Protein AF-A0A388T5M2-F1 (afdb_monomer_lite)

Foldseek 3Di:
DPCQLVVLLVVLVVVCVVVVNDPVLCVQLSVLQVVLVVQLVVLLVVLVVQLVVVCVVPPPDDSVVGPSPPSVVSSVPSNCVSNVVSVVVSVPD

Structure (mmCIF, N/CA/C/O backbone):
data_AF-A0A388T5M2-F1
#
_entry.id   AF-A0A388T5M2-F1
#
loop_
_atom_site.group_PDB
_atom_site.id
_atom_site.type_symbol
_atom_site.label_atom_id
_atom_site.label_alt_id
_atom_site.label_comp_id
_atom_site.label_asym_id
_atom_site.label_entity_id
_atom_site.label_seq_id
_atom_site.pdbx_PDB_ins_code
_atom_site.Cartn_x
_atom_site.Cartn_y
_atom_site.Cartn_z
_atom_site.occupancy
_atom_site.B_iso_or_equiv
_atom_site.auth_seq_id
_atom_site.auth_comp_id
_atom_site.auth_asym_id
_atom_site.auth_atom_id
_atom_site.pdbx_PDB_model_num
ATOM 1 N N . MET A 1 1 ? -8.974 -17.412 -8.800 1.00 39.59 1 MET A N 1
ATOM 2 C CA . MET A 1 1 ? -9.963 -17.010 -7.775 1.00 39.59 1 MET A CA 1
ATOM 3 C C . MET A 1 1 ? -9.469 -15.733 -7.112 1.00 39.59 1 MET A C 1
ATOM 5 O O . MET A 1 1 ? -8.295 -15.674 -6.773 1.00 39.59 1 MET A O 1
ATOM 9 N N . SER A 1 2 ? -10.314 -14.707 -6.986 1.00 50.31 2 SER A N 1
ATOM 10 C CA . SER A 1 2 ? -9.968 -13.454 -6.297 1.00 50.31 2 SER A CA 1
ATOM 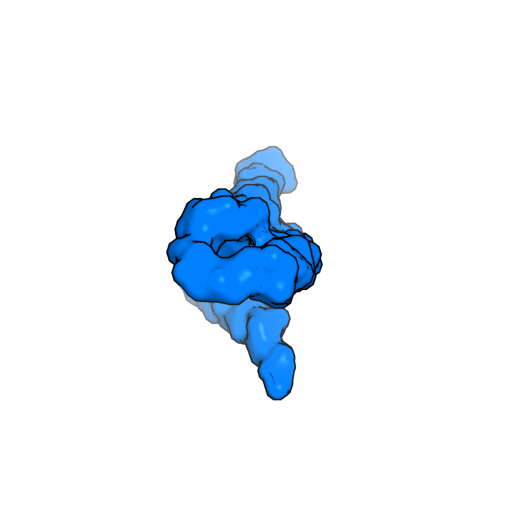11 C C . SER A 1 2 ? -10.248 -13.614 -4.800 1.00 50.31 2 SER A C 1
ATOM 13 O O . SER A 1 2 ? -11.352 -13.349 -4.337 1.00 50.31 2 SER A O 1
ATOM 15 N N . CYS A 1 3 ? -9.272 -14.127 -4.047 1.00 60.09 3 CYS A N 1
ATOM 16 C CA . CYS A 1 3 ? -9.414 -14.340 -2.601 1.00 60.09 3 CYS A CA 1
ATOM 17 C C . CYS A 1 3 ? -9.051 -13.099 -1.769 1.00 60.09 3 CYS A C 1
ATOM 19 O O . CYS A 1 3 ? -9.267 -13.108 -0.565 1.00 60.09 3 CYS A O 1
ATOM 21 N N . GLY A 1 4 ? -8.520 -12.033 -2.379 1.00 63.16 4 GLY A N 1
ATOM 22 C CA . GLY A 1 4 ? -8.068 -10.824 -1.672 1.00 63.16 4 GLY A CA 1
ATOM 23 C C . GLY A 1 4 ? -9.160 -10.131 -0.842 1.00 63.16 4 GLY A C 1
ATOM 24 O O . GLY A 1 4 ? -8.955 -9.930 0.353 1.00 63.16 4 GLY A O 1
ATOM 25 N N . PRO A 1 5 ? -10.347 -9.837 -1.412 1.00 64.69 5 PRO A N 1
ATOM 26 C CA . PRO A 1 5 ? -11.451 -9.217 -0.671 1.00 64.69 5 PRO A CA 1
ATOM 27 C C . PRO A 1 5 ? -11.961 -10.082 0.487 1.00 64.69 5 PRO A C 1
ATOM 29 O O . PRO A 1 5 ? -12.352 -9.568 1.535 1.00 64.69 5 PRO A O 1
ATOM 32 N N . VAL A 1 6 ? -11.930 -11.404 0.294 1.00 68.62 6 VAL A N 1
ATOM 33 C CA . VAL A 1 6 ? -12.367 -12.398 1.280 1.00 68.62 6 VAL A CA 1
ATOM 34 C C . VAL A 1 6 ? -11.338 -12.527 2.404 1.00 68.62 6 VAL A C 1
ATOM 36 O O . VAL A 1 6 ? -11.709 -12.543 3.572 1.00 68.62 6 VAL A O 1
ATOM 39 N N . ALA A 1 7 ? -10.045 -12.548 2.075 1.00 71.44 7 ALA A N 1
ATOM 40 C CA . ALA A 1 7 ? -8.960 -12.575 3.051 1.00 71.44 7 ALA A CA 1
ATOM 41 C C . ALA A 1 7 ? -8.927 -11.295 3.902 1.00 71.44 7 ALA A C 1
ATOM 43 O O . ALA A 1 7 ? -8.771 -11.378 5.118 1.00 71.44 7 ALA A O 1
ATOM 44 N N . GLY A 1 8 ? -9.149 -10.126 3.288 1.00 68.62 8 GLY A N 1
ATOM 45 C CA . GLY A 1 8 ? -9.276 -8.857 4.010 1.00 68.62 8 GLY A CA 1
ATOM 46 C C . GLY A 1 8 ? -10.467 -8.841 4.971 1.00 68.62 8 GLY A C 1
ATOM 47 O O . GLY A 1 8 ? -10.332 -8.421 6.117 1.00 68.62 8 GLY A O 1
ATOM 48 N N . PHE A 1 9 ? -11.615 -9.377 4.544 1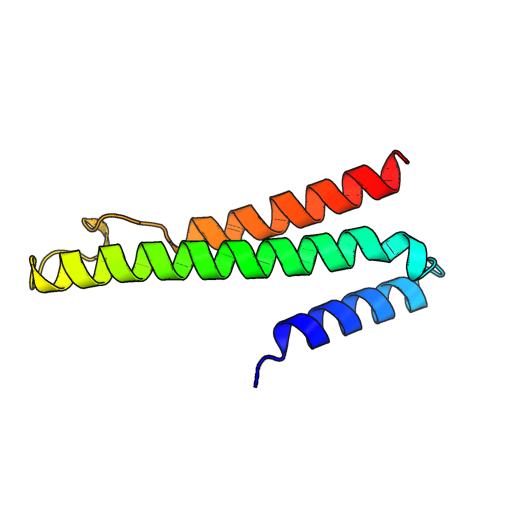.00 70.50 9 PHE A N 1
ATOM 49 C CA . PHE A 1 9 ? -12.799 -9.496 5.400 1.00 70.50 9 PHE A CA 1
ATOM 50 C C . PHE A 1 9 ? -12.569 -10.449 6.579 1.00 70.50 9 PHE A C 1
ATOM 52 O O . PHE A 1 9 ? -12.915 -10.126 7.712 1.00 70.50 9 PHE A O 1
ATOM 59 N N . LEU A 1 10 ? -11.934 -11.600 6.333 1.00 75.50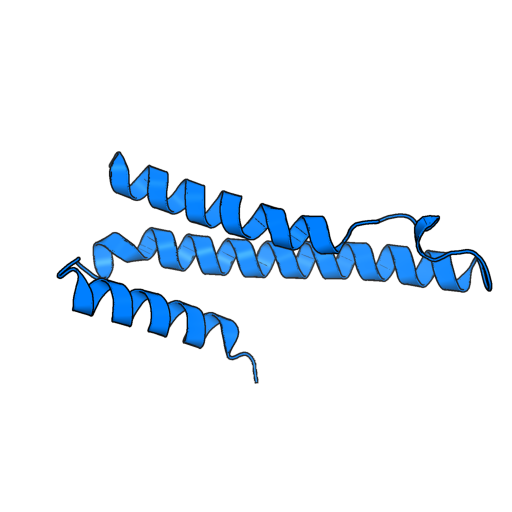 10 LEU A N 1
ATOM 60 C CA . LEU A 1 10 ? -11.590 -12.562 7.382 1.00 75.50 10 LEU A CA 1
ATOM 61 C C . LEU A 1 10 ? -10.616 -11.974 8.406 1.00 75.50 10 LEU A C 1
ATOM 63 O O . LEU A 1 10 ? -10.792 -12.205 9.598 1.00 75.50 10 LEU A O 1
ATOM 67 N N . ALA A 1 11 ? -9.626 -11.194 7.965 1.00 76.44 11 ALA A N 1
ATOM 68 C CA . ALA A 1 11 ? -8.691 -10.524 8.864 1.00 76.44 11 ALA A CA 1
ATOM 69 C C . ALA A 1 11 ? -9.401 -9.506 9.773 1.00 76.44 11 ALA A C 1
ATOM 71 O O . ALA A 1 11 ? -9.139 -9.472 10.973 1.00 76.44 11 ALA A O 1
ATOM 72 N N . ILE A 1 12 ? -10.338 -8.723 9.226 1.00 75.44 12 ILE A N 1
ATOM 73 C CA . ILE A 1 12 ? -11.114 -7.745 10.002 1.00 75.44 12 ILE A CA 1
ATOM 74 C C . ILE A 1 12 ? -12.096 -8.435 10.950 1.00 75.44 12 ILE A C 1
ATOM 76 O O . ILE A 1 12 ? -12.193 -8.033 12.105 1.00 75.44 12 ILE A O 1
ATOM 80 N N . MET A 1 13 ? -12.771 -9.506 10.518 1.00 72.56 13 MET A N 1
ATOM 81 C CA . MET A 1 13 ? -13.618 -10.300 11.415 1.00 72.56 13 MET A CA 1
ATOM 82 C C . MET A 1 13 ? -12.811 -10.933 12.549 1.00 72.56 13 MET A C 1
ATOM 84 O O . MET A 1 13 ? -13.240 -10.887 13.697 1.00 72.56 13 MET A O 1
ATOM 88 N N . ALA A 1 14 ? -11.636 -11.494 12.252 1.00 77.31 14 ALA A N 1
ATOM 89 C CA . ALA A 1 14 ? -10.759 -12.052 13.275 1.00 77.31 14 ALA A CA 1
ATOM 90 C C . ALA A 1 14 ? -10.291 -10.972 14.261 1.00 77.31 14 ALA A C 1
ATOM 92 O O . ALA A 1 14 ? -10.249 -11.221 15.461 1.00 77.31 14 ALA A O 1
ATOM 93 N N . PHE A 1 15 ? -9.979 -9.766 13.784 1.00 73.75 15 PHE A N 1
ATOM 94 C CA . PHE A 1 15 ? -9.598 -8.648 14.643 1.00 73.75 15 PHE A CA 1
ATOM 95 C C . PHE A 1 15 ? -10.768 -8.175 15.520 1.00 73.75 15 PHE A C 1
ATOM 97 O O . PHE A 1 15 ? -10.632 -8.104 16.737 1.00 73.75 15 PHE A O 1
ATOM 104 N N . SER A 1 16 ? -11.940 -7.945 14.928 1.00 75.88 16 SER A N 1
ATOM 105 C CA . SER A 1 16 ? -13.175 -7.584 15.640 1.00 75.88 16 SER A CA 1
ATOM 106 C C . SER A 1 16 ? -13.528 -8.611 16.725 1.00 75.88 16 SER A C 1
ATOM 108 O O . SER A 1 16 ? -13.803 -8.224 17.856 1.00 75.88 16 SER A O 1
ATOM 110 N N . ALA A 1 17 ? -13.403 -9.910 16.429 1.00 75.44 17 ALA A N 1
ATOM 111 C CA . ALA A 1 17 ? -13.672 -10.985 17.384 1.00 75.44 17 ALA A CA 1
ATOM 112 C C . ALA A 1 17 ? -12.654 -11.076 18.539 1.00 75.44 17 ALA A C 1
ATOM 114 O O . ALA A 1 17 ? -13.010 -11.541 19.617 1.00 75.44 17 ALA A O 1
ATOM 115 N N . ASN A 1 18 ? -11.397 -10.665 18.333 1.00 80.62 18 ASN A N 1
ATOM 116 C CA . ASN A 1 18 ? -10.364 -10.696 19.380 1.00 80.62 18 ASN A CA 1
ATOM 117 C C . ASN A 1 18 ? -10.349 -9.437 20.260 1.00 80.62 18 ASN A C 1
ATOM 119 O O . ASN A 1 18 ? -9.894 -9.504 21.399 1.00 80.62 18 ASN A O 1
ATOM 123 N N . TYR A 1 19 ? -10.813 -8.301 19.735 1.00 76.81 19 TYR A N 1
ATOM 124 C CA . TYR A 1 19 ? -10.757 -7.002 20.416 1.00 76.81 19 TYR A CA 1
ATOM 125 C C . TYR A 1 19 ? -12.139 -6.456 20.814 1.00 76.81 19 TYR A C 1
ATOM 127 O O . TYR A 1 19 ? -12.231 -5.306 21.229 1.00 76.81 19 TYR A O 1
ATOM 135 N N . ASP A 1 20 ? -13.193 -7.275 20.697 1.00 70.25 20 ASP A N 1
ATOM 136 C CA . ASP A 1 20 ? -14.595 -6.958 21.032 1.00 70.25 20 ASP A CA 1
ATOM 137 C C . ASP A 1 20 ? -15.114 -5.667 20.368 1.00 70.25 20 ASP A C 1
ATOM 139 O O . ASP A 1 20 ? -15.967 -4.941 20.879 1.00 70.25 20 ASP A O 1
ATOM 143 N N . TRP A 1 21 ? -14.551 -5.361 19.198 1.00 70.12 21 TRP A N 1
ATOM 144 C CA . TRP A 1 21 ? -14.817 -4.131 18.469 1.00 70.12 21 TRP A CA 1
ATOM 145 C C . TRP A 1 21 ? -15.955 -4.360 17.478 1.00 70.12 21 TRP A C 1
ATOM 147 O O . TRP A 1 21 ? -15.970 -5.371 16.772 1.00 70.12 21 TRP A O 1
ATOM 157 N N . SER A 1 22 ? -16.905 -3.431 17.384 1.00 78.38 22 SER A N 1
ATOM 158 C CA . SER A 1 22 ? -18.049 -3.554 16.480 1.00 78.38 22 SER A CA 1
ATOM 159 C C . SER A 1 22 ? -17.606 -3.663 15.015 1.00 78.38 22 SER A C 1
ATOM 161 O O . SER A 1 22 ? -16.866 -2.833 14.487 1.00 78.38 22 SER A O 1
ATOM 163 N N . LEU A 1 23 ? -18.130 -4.672 14.315 1.00 69.94 23 LEU A N 1
ATOM 164 C CA . LEU A 1 23 ? -17.912 -4.866 12.876 1.00 69.94 23 LEU A CA 1
ATOM 165 C C . LEU A 1 23 ? -18.367 -3.656 12.042 1.00 69.94 23 LEU A C 1
ATOM 167 O O . LEU A 1 23 ? -17.770 -3.363 11.008 1.00 69.94 23 LEU A O 1
ATOM 171 N N . ASN A 1 24 ? -19.390 -2.930 12.508 1.00 74.94 24 ASN A N 1
ATOM 172 C CA . ASN A 1 24 ? -19.865 -1.711 11.853 1.00 74.94 24 ASN A CA 1
ATOM 173 C C . ASN A 1 24 ? -18.873 -0.552 12.004 1.00 74.94 24 ASN A C 1
ATOM 175 O O . ASN A 1 24 ? -18.734 0.249 11.084 1.00 74.94 24 ASN A O 1
ATOM 179 N N . GLU A 1 25 ? -18.154 -0.484 13.125 1.00 72.31 25 GLU A N 1
ATOM 180 C CA . GLU A 1 25 ? -17.122 0.534 13.354 1.00 72.31 25 GLU A CA 1
ATOM 181 C C . GLU A 1 25 ? -15.889 0.275 12.481 1.00 72.31 25 GLU A C 1
ATOM 183 O O . GLU A 1 25 ? -15.230 1.214 12.057 1.00 72.31 25 GLU A O 1
ATOM 188 N N . MET A 1 26 ? -15.631 -0.986 12.116 1.00 72.25 26 MET A N 1
ATOM 189 C CA . MET A 1 26 ? -14.541 -1.386 11.215 1.00 72.25 26 MET A CA 1
ATOM 190 C C . MET A 1 26 ? -14.887 -1.313 9.721 1.00 72.25 26 MET A C 1
ATOM 192 O O . MET A 1 26 ? -14.012 -1.496 8.866 1.00 72.25 26 MET A O 1
ATOM 196 N N . LEU A 1 27 ? -16.147 -1.034 9.380 1.00 77.00 27 LEU A N 1
ATOM 197 C CA . LEU A 1 27 ? -16.614 -0.949 7.997 1.00 77.00 27 LEU A CA 1
ATOM 198 C C . LEU A 1 27 ? -15.819 0.072 7.152 1.00 77.00 27 LEU A C 1
ATOM 200 O O . LEU A 1 27 ? -15.453 -0.268 6.022 1.00 77.00 27 LEU A O 1
ATOM 204 N N . PRO A 1 28 ? -15.466 1.275 7.659 1.00 77.94 28 PRO A N 1
ATOM 205 C CA . PRO A 1 28 ? -14.638 2.224 6.919 1.00 77.94 28 PRO A CA 1
ATOM 206 C C . PRO A 1 28 ? -13.242 1.674 6.605 1.00 77.94 28 PRO A C 1
ATOM 208 O O . PRO A 1 28 ? -12.759 1.863 5.488 1.00 77.94 28 PRO A O 1
ATOM 211 N N . ALA A 1 29 ? -12.610 0.945 7.535 1.00 75.75 29 ALA A N 1
ATOM 212 C CA . ALA A 1 29 ? -11.313 0.301 7.305 1.00 75.75 29 ALA A CA 1
ATOM 213 C C . ALA A 1 29 ? -11.394 -0.795 6.237 1.00 75.75 29 ALA A C 1
ATOM 215 O O . ALA A 1 29 ? -10.515 -0.878 5.376 1.00 75.75 29 ALA A O 1
ATOM 216 N N . TYR A 1 30 ? -12.468 -1.590 6.234 1.00 72.88 30 TYR A N 1
ATOM 217 C CA . TYR A 1 30 ? -12.700 -2.584 5.186 1.00 72.88 30 TYR A CA 1
ATOM 218 C C . TYR A 1 30 ? -12.882 -1.934 3.808 1.00 72.88 30 TYR A C 1
ATOM 220 O O . TYR A 1 30 ? -12.234 -2.330 2.838 1.00 72.88 30 TYR A O 1
ATOM 228 N N . CYS A 1 31 ? -13.703 -0.885 3.723 1.00 79.38 31 CYS A N 1
ATOM 229 C CA . CYS A 1 31 ? -13.904 -0.125 2.490 1.00 79.38 31 CYS A CA 1
ATOM 230 C C . CYS A 1 31 ? -12.607 0.546 2.010 1.00 79.38 31 CYS A C 1
ATOM 232 O O . CYS A 1 31 ? -12.284 0.479 0.824 1.00 79.38 31 CYS A O 1
ATOM 234 N N . GLY A 1 32 ? -11.832 1.139 2.923 1.00 76.50 32 GLY A N 1
ATOM 235 C CA . GLY A 1 32 ? -10.523 1.724 2.632 1.00 76.50 32 GLY A CA 1
ATOM 236 C C . GLY A 1 32 ? -9.541 0.689 2.087 1.00 76.50 32 GLY A C 1
ATOM 237 O O . GLY A 1 32 ? -8.885 0.931 1.076 1.00 76.50 32 GLY A O 1
ATOM 238 N N . MET A 1 33 ? -9.502 -0.506 2.678 1.00 76.75 33 MET A N 1
ATOM 239 C CA . MET A 1 33 ? -8.689 -1.617 2.182 1.00 76.75 33 MET A CA 1
ATOM 240 C C . MET A 1 33 ? -9.083 -2.020 0.752 1.00 76.75 33 MET A C 1
ATOM 242 O O . MET A 1 33 ? -8.213 -2.139 -0.111 1.00 76.75 33 MET A O 1
ATOM 246 N N . LEU A 1 34 ? -10.380 -2.194 0.475 1.00 78.50 34 LEU A N 1
ATOM 247 C CA . LEU A 1 34 ? -10.869 -2.559 -0.860 1.00 78.50 34 LEU A CA 1
ATOM 248 C C . LEU A 1 34 ? -10.547 -1.489 -1.911 1.00 78.50 34 LEU A C 1
ATOM 250 O O . LEU A 1 34 ? -10.093 -1.826 -3.005 1.00 78.50 34 LEU A O 1
ATOM 254 N N . LEU A 1 35 ? -10.739 -0.210 -1.577 1.00 77.19 35 LEU A N 1
ATOM 255 C CA . LEU A 1 35 ? -10.409 0.910 -2.461 1.00 77.19 35 LEU A CA 1
ATOM 256 C C . LEU A 1 35 ? -8.902 1.009 -2.714 1.00 77.19 35 LEU A C 1
ATOM 258 O O . LEU A 1 35 ? -8.488 1.173 -3.861 1.00 77.19 35 LEU A O 1
ATOM 262 N N . GLY A 1 36 ? -8.084 0.843 -1.672 1.00 73.31 36 GLY A N 1
ATOM 263 C CA . GLY A 1 36 ? -6.627 0.814 -1.782 1.00 73.31 36 GLY A CA 1
ATOM 264 C C . GLY A 1 36 ? -6.142 -0.306 -2.702 1.00 73.31 36 GLY A C 1
ATOM 265 O O . GLY A 1 36 ? -5.330 -0.058 -3.592 1.00 73.31 36 GLY A O 1
ATOM 266 N N . PHE A 1 37 ? -6.693 -1.517 -2.565 1.00 73.62 37 PHE A N 1
ATOM 267 C CA . PHE A 1 37 ? -6.391 -2.629 -3.470 1.00 73.62 37 PHE A CA 1
ATOM 268 C C . PHE A 1 37 ? -6.829 -2.347 -4.910 1.00 73.62 37 PHE A C 1
ATOM 270 O O . PHE A 1 37 ? -6.045 -2.557 -5.834 1.00 73.62 37 PHE A O 1
ATOM 277 N N . ALA A 1 38 ? -8.056 -1.867 -5.120 1.00 75.62 38 ALA A N 1
ATOM 278 C CA . ALA A 1 38 ? -8.569 -1.592 -6.460 1.00 75.62 38 ALA A CA 1
ATOM 279 C C . ALA A 1 38 ? -7.724 -0.529 -7.182 1.00 75.62 38 ALA A C 1
ATOM 281 O O . ALA A 1 38 ? -7.312 -0.733 -8.324 1.00 75.62 38 ALA A O 1
ATOM 282 N N . LEU A 1 39 ? -7.407 0.575 -6.502 1.00 75.25 39 LEU A N 1
ATOM 283 C CA . LEU A 1 39 ? -6.585 1.651 -7.056 1.00 75.25 39 LEU A CA 1
ATOM 284 C C . LEU A 1 39 ? -5.129 1.224 -7.260 1.00 75.25 39 LEU A C 1
ATOM 286 O O . LEU A 1 39 ? -4.547 1.546 -8.296 1.00 75.25 39 LEU A O 1
ATOM 290 N N . GLY A 1 40 ? -4.562 0.458 -6.325 1.00 72.94 40 GLY A N 1
ATOM 291 C CA . GLY A 1 40 ? -3.218 -0.100 -6.451 1.00 72.94 40 GLY A CA 1
ATOM 292 C C . GLY A 1 40 ? -3.082 -1.023 -7.665 1.00 72.94 40 GLY A C 1
ATOM 293 O O . GLY A 1 40 ? -2.137 -0.881 -8.438 1.00 72.94 40 GLY A O 1
ATOM 294 N N . VAL A 1 41 ? -4.057 -1.911 -7.894 1.00 75.06 41 VAL A N 1
ATOM 295 C CA . VAL A 1 41 ? -4.074 -2.816 -9.058 1.00 75.06 41 VAL A CA 1
ATOM 296 C C . VAL A 1 41 ? -4.239 -2.044 -10.367 1.00 75.06 41 VAL A C 1
ATOM 298 O O . VAL A 1 41 ? -3.525 -2.324 -11.330 1.00 75.06 41 VAL A O 1
ATOM 301 N N . VAL A 1 42 ? -5.137 -1.053 -10.422 1.00 78.75 42 VAL A N 1
ATOM 302 C CA . VAL A 1 42 ? -5.328 -0.224 -11.626 1.00 78.75 42 VAL A CA 1
ATOM 303 C C . VAL A 1 42 ? -4.064 0.576 -11.953 1.00 78.75 42 VAL A C 1
ATOM 305 O O . VAL A 1 42 ? -3.642 0.599 -13.113 1.00 78.75 42 VAL A O 1
ATOM 308 N N . GLY A 1 43 ? -3.430 1.186 -10.946 1.00 74.00 43 GLY A N 1
ATOM 309 C CA . GLY A 1 43 ? -2.154 1.889 -11.100 1.00 74.00 43 GLY A CA 1
ATOM 310 C C . GLY A 1 43 ? -1.053 0.960 -11.608 1.00 74.00 43 GLY A C 1
ATOM 311 O O . GLY A 1 43 ? -0.421 1.249 -12.627 1.00 74.00 43 GLY A O 1
ATOM 312 N N . GLN A 1 44 ? -0.913 -0.216 -10.987 1.00 75.88 44 GLN A N 1
ATOM 313 C CA . GLN A 1 44 ? 0.075 -1.212 -11.392 1.00 75.88 44 GLN A CA 1
ATOM 314 C C . GLN A 1 44 ? -0.154 -1.707 -12.826 1.00 75.88 44 GLN A C 1
ATOM 316 O O . GLN A 1 44 ? 0.800 -1.852 -13.586 1.00 75.88 44 GLN A O 1
ATOM 321 N N . TRP A 1 45 ? -1.404 -1.943 -13.233 1.00 75.69 45 TRP A N 1
ATOM 322 C CA . TRP A 1 45 ? -1.726 -2.334 -14.608 1.00 75.69 45 TRP A CA 1
ATOM 323 C C . TRP A 1 45 ? -1.370 -1.260 -15.627 1.00 75.69 45 TRP A C 1
ATOM 325 O O . TRP A 1 45 ? -0.857 -1.589 -16.698 1.00 75.69 45 TRP A O 1
ATOM 335 N N . LYS A 1 46 ? -1.615 0.015 -15.311 1.00 79.06 46 LYS A N 1
ATOM 336 C CA . LYS A 1 46 ? -1.226 1.118 -16.190 1.00 79.06 46 LYS A CA 1
ATOM 337 C C . LYS A 1 46 ? 0.298 1.196 -16.328 1.00 79.06 46 LYS A C 1
ATOM 339 O O . LYS A 1 46 ? 0.792 1.210 -17.452 1.00 79.06 46 LYS A O 1
ATOM 344 N N . ALA A 1 47 ? 1.023 1.142 -15.210 1.00 76.06 47 ALA A N 1
ATOM 345 C CA . ALA A 1 47 ? 2.484 1.157 -15.202 1.00 76.06 47 ALA A CA 1
ATOM 346 C C . ALA A 1 47 ? 3.083 -0.047 -15.954 1.00 76.06 47 ALA A C 1
ATOM 348 O O . ALA A 1 47 ? 4.010 0.114 -16.741 1.00 76.06 47 ALA A O 1
ATOM 349 N N . MET A 1 48 ? 2.509 -1.246 -15.792 1.00 78.94 48 MET A N 1
ATOM 350 C CA . MET A 1 48 ? 2.936 -2.433 -16.540 1.00 78.94 48 MET A CA 1
ATOM 351 C C . MET A 1 48 ? 2.720 -2.289 -18.049 1.00 78.94 48 MET A C 1
ATOM 353 O O . MET A 1 48 ? 3.573 -2.722 -18.817 1.00 78.94 48 MET A O 1
ATOM 357 N N . ARG A 1 49 ? 1.612 -1.687 -18.502 1.00 82.19 49 ARG A N 1
ATOM 358 C CA . ARG A 1 49 ? 1.391 -1.457 -19.942 1.00 82.19 49 ARG A CA 1
ATOM 359 C C . ARG A 1 49 ? 2.419 -0.495 -20.526 1.00 82.19 49 ARG A C 1
ATOM 361 O O . ARG A 1 49 ? 2.952 -0.771 -21.595 1.00 82.19 49 ARG A O 1
ATOM 368 N N . GLU A 1 50 ? 2.698 0.601 -19.825 1.00 82.31 50 GLU A N 1
ATOM 369 C CA . GLU A 1 50 ? 3.708 1.582 -20.240 1.00 82.31 50 GLU A CA 1
ATOM 370 C C . GLU A 1 50 ? 5.104 0.944 -20.300 1.00 82.31 50 GLU A C 1
ATOM 372 O O . GLU A 1 50 ? 5.818 1.109 -21.290 1.00 82.31 50 GLU A O 1
ATOM 377 N N . PHE A 1 51 ? 5.449 0.129 -19.301 1.00 81.38 51 PHE A N 1
ATOM 378 C CA . PHE A 1 51 ? 6.709 -0.607 -19.266 1.00 81.38 51 PHE A CA 1
ATOM 379 C C . PHE A 1 51 ? 6.832 -1.639 -20.399 1.00 81.38 51 PHE A C 1
ATOM 381 O O . PHE A 1 51 ? 7.857 -1.699 -21.074 1.00 81.38 51 PHE A O 1
ATOM 388 N N . MET A 1 52 ? 5.787 -2.433 -20.653 1.00 81.88 52 MET A N 1
ATOM 389 C CA . MET A 1 52 ? 5.805 -3.452 -21.712 1.00 81.88 52 MET A CA 1
ATOM 390 C C . MET A 1 52 ? 5.928 -2.827 -23.106 1.00 81.88 52 MET A C 1
ATOM 392 O O . MET A 1 52 ? 6.698 -3.328 -23.922 1.00 81.88 52 MET A O 1
ATOM 396 N N . ALA A 1 53 ? 5.245 -1.705 -23.357 1.00 86.00 53 ALA A N 1
ATOM 397 C CA . ALA A 1 53 ? 5.382 -0.963 -24.610 1.00 86.00 53 ALA A CA 1
ATOM 398 C C . ALA A 1 53 ? 6.798 -0.384 -24.782 1.00 86.00 53 ALA A C 1
ATOM 400 O O . ALA A 1 53 ? 7.371 -0.433 -25.871 1.00 86.00 53 ALA A O 1
ATOM 401 N N . TRP A 1 54 ? 7.401 0.126 -23.703 1.00 84.62 54 TRP A N 1
ATOM 402 C CA . TRP A 1 54 ? 8.787 0.593 -23.730 1.00 84.62 54 TRP A CA 1
ATOM 403 C C . TRP A 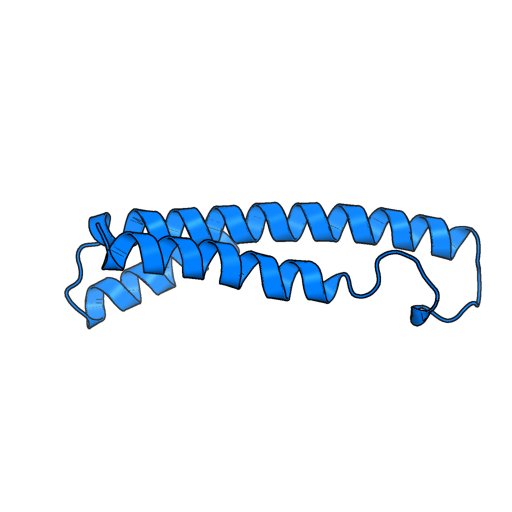1 54 ? 9.779 -0.545 -23.991 1.00 84.62 54 TRP A C 1
ATOM 405 O O . TRP A 1 54 ? 10.710 -0.367 -24.777 1.00 84.62 54 TRP A O 1
ATOM 415 N N . ARG A 1 55 ? 9.566 -1.714 -23.376 1.00 83.06 55 ARG A N 1
ATOM 416 C CA . ARG A 1 55 ? 10.420 -2.898 -23.532 1.00 83.06 55 ARG A CA 1
ATOM 417 C C . ARG A 1 55 ? 10.389 -3.445 -24.956 1.00 83.06 55 ARG A C 1
ATOM 419 O O . ARG A 1 55 ? 11.428 -3.837 -25.478 1.00 83.06 55 ARG A O 1
ATOM 426 N N . GLU A 1 56 ? 9.220 -3.438 -25.592 1.00 86.62 56 GLU A N 1
ATOM 427 C CA . GLU A 1 56 ? 9.073 -3.803 -27.004 1.00 86.62 56 GLU A CA 1
ATOM 428 C C . GLU A 1 56 ? 9.857 -2.846 -27.918 1.00 86.62 56 GLU A C 1
ATOM 430 O O . GLU A 1 56 ? 10.530 -3.287 -28.847 1.00 86.62 56 GLU A O 1
ATOM 435 N N . ALA A 1 57 ? 9.852 -1.545 -27.608 1.00 87.00 57 ALA A N 1
ATOM 436 C CA . ALA A 1 57 ? 10.607 -0.535 -28.351 1.00 87.00 57 ALA A CA 1
ATOM 437 C C . ALA A 1 57 ? 12.119 -0.506 -28.030 1.00 87.00 57 ALA A C 1
ATOM 439 O O . ALA A 1 57 ? 12.895 0.058 -28.801 1.00 87.00 57 ALA A O 1
ATOM 440 N N . ASN A 1 58 ? 12.552 -1.086 -26.904 1.00 84.50 58 ASN A N 1
ATOM 441 C CA . ASN A 1 58 ? 13.939 -1.063 -26.423 1.00 84.50 58 ASN A CA 1
ATOM 442 C C . ASN A 1 58 ? 14.444 -2.476 -26.067 1.00 84.50 58 ASN A C 1
ATOM 444 O O . ASN A 1 58 ? 14.774 -2.745 -24.906 1.00 84.50 58 ASN A O 1
ATOM 448 N N . PRO A 1 59 ? 14.534 -3.399 -27.041 1.00 82.38 59 PRO A N 1
ATOM 449 C CA . PRO A 1 59 ? 14.989 -4.755 -26.770 1.00 82.38 59 PRO A CA 1
ATOM 450 C C . PRO A 1 59 ? 16.437 -4.757 -26.257 1.00 82.38 59 PRO A C 1
ATOM 452 O O . PRO A 1 59 ? 17.334 -4.197 -26.885 1.00 82.38 59 PRO A O 1
ATOM 455 N N . GLY A 1 60 ? 16.666 -5.408 -25.114 1.00 81.62 60 GLY A N 1
ATOM 456 C CA . GLY A 1 60 ? 17.996 -5.597 -24.523 1.00 81.62 60 GLY A CA 1
ATOM 457 C C . GLY A 1 60 ? 18.479 -4.477 -23.599 1.00 81.62 60 GLY A C 1
ATOM 458 O O . GLY A 1 60 ? 19.565 -4.612 -23.037 1.00 81.62 60 GLY A O 1
ATOM 459 N N . LYS A 1 61 ? 17.699 -3.403 -23.408 1.00 80.56 61 LYS A N 1
ATOM 460 C CA . LYS A 1 61 ? 18.006 -2.410 -22.372 1.00 80.56 61 LYS A CA 1
ATOM 461 C C . LYS A 1 61 ? 17.660 -2.932 -20.970 1.00 80.56 61 LYS A C 1
ATOM 463 O O . LYS A 1 61 ? 16.730 -3.732 -20.848 1.00 80.56 61 LYS A O 1
ATOM 468 N N . PRO A 1 62 ? 18.391 -2.493 -19.932 1.00 78.81 62 PRO A N 1
ATOM 469 C CA . PRO A 1 62 ? 18.084 -2.824 -18.544 1.00 78.81 62 PRO A CA 1
ATOM 470 C C . PRO A 1 62 ? 16.660 -2.401 -18.139 1.00 78.81 62 PRO A C 1
ATOM 472 O O . PRO A 1 62 ? 16.193 -1.323 -18.507 1.00 78.81 62 PRO A O 1
ATOM 475 N N . ASP A 1 63 ? 15.961 -3.254 -17.382 1.00 70.62 63 ASP A N 1
ATOM 476 C CA . ASP A 1 63 ? 14.560 -3.040 -16.976 1.00 70.62 63 ASP A CA 1
ATOM 477 C C . ASP A 1 63 ? 14.383 -1.832 -16.018 1.00 70.62 63 ASP A C 1
ATOM 479 O O . ASP A 1 63 ? 13.279 -1.317 -15.854 1.00 70.62 63 ASP A O 1
ATOM 483 N N . ASP A 1 64 ? 15.456 -1.354 -15.388 1.00 71.19 64 ASP A N 1
ATOM 484 C CA . ASP A 1 64 ? 15.511 -0.177 -14.512 1.00 71.19 64 ASP A CA 1
ATOM 485 C C . ASP A 1 64 ? 15.580 1.163 -15.265 1.00 71.19 64 ASP A C 1
ATOM 487 O O . ASP A 1 64 ? 15.314 2.210 -14.674 1.00 71.19 64 ASP A O 1
ATOM 491 N N . GLU A 1 65 ? 15.852 1.144 -16.574 1.00 71.62 65 GLU A N 1
ATOM 492 C CA . GLU A 1 65 ? 15.802 2.333 -17.441 1.00 71.62 65 GLU A CA 1
ATOM 493 C C . GLU A 1 65 ? 14.393 2.613 -17.999 1.00 71.62 65 GLU A C 1
ATOM 495 O O . GLU A 1 65 ? 14.159 3.639 -18.648 1.00 71.62 65 GLU A O 1
ATOM 500 N N . GLY A 1 66 ? 13.443 1.702 -17.764 1.00 66.62 66 GLY A N 1
ATOM 501 C CA . GLY A 1 66 ? 12.074 1.808 -18.254 1.00 66.62 66 GLY A CA 1
ATOM 502 C C . GLY A 1 66 ? 11.216 2.824 -17.481 1.00 66.62 66 GLY A C 1
ATOM 503 O O . GLY A 1 66 ? 11.377 3.005 -16.271 1.00 66.62 66 GLY A O 1
ATOM 504 N N . PRO A 1 67 ? 10.242 3.481 -18.139 1.00 67.94 67 PRO A N 1
ATOM 505 C CA . PRO A 1 67 ? 9.262 4.323 -17.465 1.00 67.94 67 PRO A CA 1
ATOM 506 C C . PRO A 1 67 ? 8.362 3.477 -16.550 1.00 67.94 67 PRO A C 1
ATOM 508 O O . PRO A 1 67 ? 8.044 2.327 -16.851 1.00 67.94 67 PRO A O 1
ATOM 511 N N . GLY A 1 68 ? 7.925 4.056 -15.428 1.00 61.28 68 GLY A N 1
ATOM 512 C CA . GLY A 1 68 ? 7.025 3.378 -14.486 1.00 61.28 68 GLY A CA 1
ATOM 513 C C . GLY A 1 68 ? 7.721 2.527 -13.417 1.00 61.28 68 GLY A C 1
ATOM 514 O O . GLY A 1 68 ? 7.048 1.772 -12.714 1.00 61.28 68 GLY A O 1
ATOM 515 N N . VAL A 1 69 ? 9.042 2.652 -13.249 1.00 61.78 69 VAL A N 1
ATOM 516 C CA . VAL A 1 69 ? 9.785 2.052 -12.130 1.00 61.78 69 VAL A CA 1
ATOM 517 C C . VAL A 1 69 ? 9.786 3.008 -10.918 1.00 61.78 69 VAL A C 1
ATOM 519 O O . VAL A 1 69 ? 10.113 4.183 -11.087 1.00 61.78 69 VAL A O 1
ATOM 522 N N . PRO A 1 70 ? 9.435 2.550 -9.695 1.00 62.06 70 PRO A N 1
ATOM 523 C CA . PRO A 1 70 ? 9.016 1.199 -9.330 1.00 62.06 70 PRO A CA 1
ATOM 524 C C . PRO A 1 70 ? 7.483 1.096 -9.281 1.00 62.06 70 PRO A C 1
ATOM 526 O O . PRO A 1 70 ? 6.825 1.640 -8.398 1.00 62.06 70 PRO A O 1
ATOM 529 N N . TRP A 1 71 ? 6.899 0.305 -10.176 1.00 58.22 71 TRP A N 1
ATOM 530 C CA . TRP A 1 71 ? 5.483 -0.084 -10.147 1.00 58.22 71 TRP A CA 1
ATOM 531 C C . TRP A 1 71 ? 5.107 -0.827 -8.851 1.00 58.22 71 TRP A C 1
ATOM 533 O O . TRP A 1 71 ? 3.966 -0.743 -8.399 1.00 58.22 71 TRP A O 1
ATOM 543 N N . MET A 1 72 ? 6.076 -1.493 -8.203 1.00 56.19 72 MET A N 1
ATOM 544 C CA . MET A 1 72 ? 5.919 -2.066 -6.857 1.00 56.19 72 MET A CA 1
ATOM 545 C C . MET A 1 72 ? 5.623 -0.994 -5.798 1.00 56.19 72 MET A C 1
ATOM 547 O O . MET A 1 72 ? 4.920 -1.262 -4.825 1.00 56.19 72 MET A O 1
ATOM 551 N N . LEU A 1 73 ? 6.115 0.232 -6.000 1.00 62.97 73 LEU A N 1
ATOM 552 C CA . LEU A 1 73 ? 5.951 1.330 -5.056 1.00 62.97 73 LEU A CA 1
ATOM 553 C C . LEU A 1 73 ? 4.493 1.814 -5.004 1.00 62.97 73 LEU A C 1
ATOM 555 O O . LEU A 1 73 ? 4.002 2.196 -3.946 1.00 62.97 73 LEU A O 1
ATOM 559 N N . GLN A 1 74 ? 3.766 1.752 -6.124 1.00 63.16 74 GLN A N 1
ATOM 560 C CA . GLN A 1 74 ? 2.383 2.233 -6.183 1.00 63.16 74 GLN A CA 1
ATOM 561 C C . GLN A 1 74 ? 1.447 1.423 -5.286 1.00 63.16 74 GLN A C 1
ATOM 563 O O . GLN A 1 74 ? 0.665 2.020 -4.548 1.00 63.16 74 GLN A O 1
ATOM 568 N N . ILE A 1 75 ? 1.557 0.091 -5.286 1.00 59.44 75 ILE A N 1
ATOM 569 C CA . ILE A 1 75 ? 0.794 -0.775 -4.369 1.00 59.44 75 ILE A CA 1
ATOM 570 C C . ILE A 1 75 ? 1.287 -0.625 -2.932 1.00 59.44 75 ILE A C 1
ATOM 572 O O . ILE A 1 75 ? 0.471 -0.560 -2.013 1.00 59.44 75 ILE A O 1
ATOM 576 N N . ALA A 1 76 ? 2.606 -0.514 -2.742 1.00 63.28 76 ALA A N 1
ATOM 577 C CA . ALA A 1 76 ? 3.193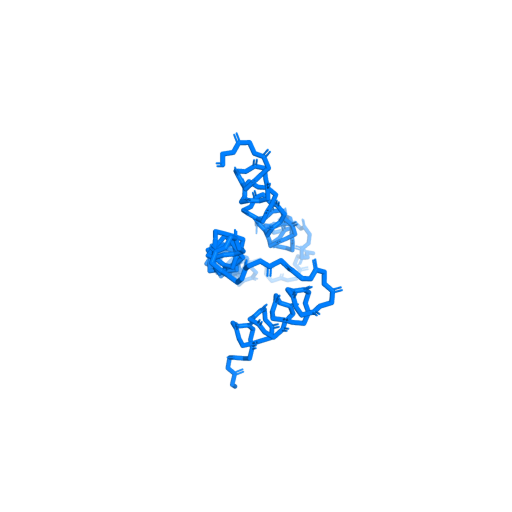 -0.353 -1.418 1.00 63.28 76 ALA A CA 1
ATOM 578 C C . ALA A 1 76 ? 2.699 0.913 -0.698 1.00 63.28 76 ALA A C 1
ATOM 580 O O . ALA A 1 76 ? 2.585 0.888 0.522 1.00 63.28 76 ALA A O 1
ATOM 581 N N . PHE A 1 77 ? 2.367 1.989 -1.424 1.00 66.69 77 PHE A N 1
ATOM 582 C CA . PHE A 1 77 ? 1.882 3.240 -0.826 1.00 66.69 77 PHE A CA 1
ATOM 583 C C . PHE A 1 77 ? 0.363 3.431 -0.871 1.00 66.69 77 PHE A C 1
ATOM 585 O O . PHE A 1 77 ? -0.191 4.015 0.058 1.00 66.69 77 PHE A O 1
ATOM 592 N N . THR A 1 78 ? -0.346 2.928 -1.886 1.00 68.56 78 THR A N 1
ATOM 593 C CA . THR A 1 78 ? -1.815 3.083 -1.942 1.00 68.56 78 THR A CA 1
ATOM 594 C C . THR A 1 78 ? -2.509 2.378 -0.784 1.00 68.56 78 THR A C 1
ATOM 596 O O . THR A 1 78 ? -3.409 2.951 -0.173 1.00 68.56 78 THR A O 1
ATOM 599 N N . LEU A 1 79 ? -2.072 1.171 -0.425 1.00 67.50 79 LEU A N 1
ATOM 600 C CA . LEU A 1 79 ? -2.733 0.410 0.631 1.00 67.50 79 LEU A CA 1
ATOM 601 C C . LEU A 1 79 ? -2.590 1.063 2.020 1.00 67.50 79 LEU A C 1
ATOM 603 O O . LEU A 1 79 ? -3.615 1.256 2.675 1.00 67.50 79 LEU A O 1
ATOM 607 N N . PRO A 1 80 ? -1.393 1.504 2.458 1.00 72.56 80 PRO A N 1
ATOM 608 C CA . PRO A 1 80 ? -1.244 2.242 3.711 1.00 72.56 80 PRO A CA 1
ATOM 609 C C . PRO A 1 80 ? -1.934 3.608 3.721 1.00 72.56 80 PRO A C 1
ATOM 611 O O . PRO A 1 80 ? -2.410 4.015 4.773 1.00 72.56 80 PRO A O 1
ATOM 614 N N . ILE A 1 81 ? -2.023 4.316 2.587 1.00 77.06 81 ILE A N 1
ATOM 615 C CA . ILE A 1 81 ? -2.706 5.621 2.530 1.00 77.06 81 ILE A CA 1
ATOM 616 C C . ILE A 1 81 ? -4.206 5.454 2.780 1.00 77.06 81 ILE A C 1
ATOM 618 O O . ILE A 1 81 ? -4.772 6.149 3.621 1.00 77.06 81 ILE A O 1
ATOM 622 N N . PHE A 1 82 ? -4.853 4.520 2.081 1.00 73.62 82 PHE A N 1
ATOM 623 C CA . PHE A 1 82 ? -6.293 4.314 2.229 1.00 73.62 82 PHE A CA 1
ATOM 624 C C . PHE A 1 82 ? -6.652 3.621 3.545 1.00 73.62 82 PHE A C 1
ATOM 626 O O . PHE A 1 82 ? -7.623 4.012 4.192 1.00 73.62 82 PHE A O 1
ATOM 633 N N . LEU A 1 83 ? -5.858 2.637 3.976 1.00 72.06 83 LEU A N 1
ATOM 634 C CA . LEU A 1 83 ? -6.067 1.976 5.262 1.00 72.06 83 LEU A CA 1
ATOM 635 C C . LEU A 1 83 ? -5.764 2.924 6.430 1.00 72.06 83 LEU A C 1
ATOM 637 O O . LEU A 1 83 ? -6.550 3.016 7.365 1.00 72.06 83 LEU A O 1
ATOM 641 N N . GLY A 1 84 ? -4.665 3.677 6.357 1.00 73.44 84 GLY A N 1
ATOM 642 C CA . GLY A 1 84 ? -4.290 4.670 7.361 1.00 73.44 84 GLY A CA 1
ATOM 643 C C . GLY A 1 84 ? -5.293 5.817 7.452 1.00 73.44 84 GLY A C 1
ATOM 644 O O . GLY A 1 84 ? -5.663 6.209 8.554 1.00 73.44 84 GLY A O 1
ATOM 645 N N . GLY A 1 85 ? -5.802 6.303 6.315 1.00 72.44 85 GLY A N 1
ATOM 646 C CA . GLY A 1 85 ? -6.873 7.302 6.280 1.00 72.44 85 GLY A CA 1
ATOM 647 C C . GLY A 1 85 ? -8.172 6.792 6.906 1.00 72.44 85 GLY A C 1
ATOM 648 O O . GLY A 1 85 ? -8.810 7.513 7.669 1.00 72.44 85 GLY A O 1
ATOM 649 N N . ALA A 1 86 ? -8.535 5.533 6.651 1.00 72.75 86 ALA A N 1
ATOM 650 C CA . ALA A 1 86 ? -9.715 4.923 7.253 1.00 72.75 86 ALA A CA 1
ATOM 651 C C . ALA A 1 86 ? -9.563 4.701 8.769 1.00 72.75 86 ALA A C 1
ATOM 653 O O . ALA A 1 86 ? -10.490 4.994 9.519 1.00 72.75 86 ALA A O 1
ATOM 654 N N . ILE A 1 87 ? -8.389 4.258 9.232 1.00 77.44 87 ILE A N 1
ATOM 655 C CA . ILE A 1 87 ? -8.086 4.120 10.667 1.00 77.44 87 ILE A CA 1
ATOM 656 C C . ILE A 1 87 ? -8.090 5.490 11.356 1.00 77.44 87 ILE A C 1
ATOM 658 O O . ILE A 1 87 ? -8.632 5.633 12.448 1.00 77.44 87 ILE A O 1
ATOM 662 N N . TRP A 1 88 ? -7.514 6.516 10.724 1.00 78.56 88 TRP A N 1
ATOM 663 C CA . TRP A 1 88 ? -7.549 7.879 11.253 1.00 78.56 88 TRP A CA 1
ATOM 664 C C . TRP A 1 88 ? -8.983 8.400 11.382 1.00 78.56 88 TRP A C 1
ATOM 666 O O . TRP A 1 88 ? -9.314 8.994 12.406 1.00 78.56 88 TRP A O 1
ATOM 676 N N . TYR A 1 89 ? -9.830 8.142 10.380 1.00 75.00 89 TYR A N 1
ATOM 677 C CA . TYR A 1 89 ? -11.244 8.511 10.411 1.00 75.00 89 TYR A CA 1
ATOM 678 C C . TYR A 1 89 ? -11.970 7.844 11.585 1.00 75.00 89 TYR A C 1
ATOM 680 O O . TYR A 1 89 ? -12.581 8.550 12.376 1.00 75.00 89 TYR A O 1
ATOM 688 N N . MET A 1 90 ? -11.813 6.527 11.757 1.00 76.19 90 MET A N 1
ATOM 689 C CA . MET A 1 90 ? -12.419 5.767 12.864 1.00 76.19 90 MET A CA 1
ATOM 690 C C . MET A 1 90 ? -11.955 6.211 14.260 1.00 76.19 90 MET A C 1
ATOM 692 O O . MET A 1 90 ? -12.671 6.025 15.233 1.00 76.19 90 MET A O 1
ATOM 696 N N . ASN A 1 91 ? -10.739 6.751 14.384 1.00 76.88 91 ASN A N 1
ATOM 697 C CA . ASN A 1 91 ? -10.210 7.211 15.671 1.00 76.88 91 ASN A CA 1
ATOM 698 C C . ASN A 1 91 ? -10.631 8.646 16.030 1.00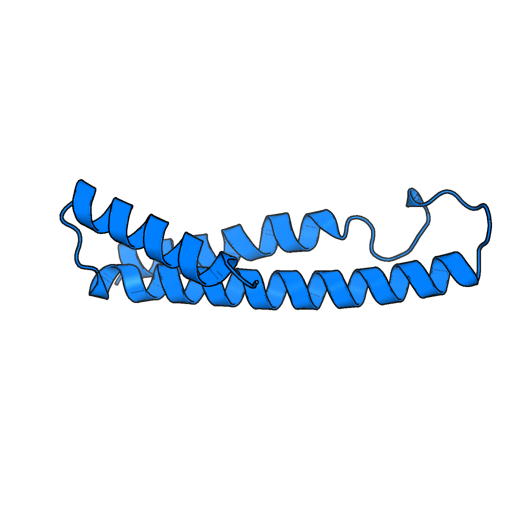 76.88 91 ASN A C 1
ATOM 700 O O . ASN A 1 91 ? -10.470 9.041 17.183 1.00 76.88 91 ASN A O 1
ATOM 704 N N . ASN A 1 92 ? -11.092 9.448 15.064 1.00 74.75 92 ASN A N 1
ATOM 705 C CA . ASN A 1 92 ? -11.447 10.856 15.286 1.00 74.75 92 ASN A CA 1
ATOM 706 C C . ASN A 1 92 ? -12.956 11.130 15.246 1.00 74.75 92 ASN A C 1
ATOM 708 O O . ASN A 1 92 ? -13.374 12.179 15.737 1.00 74.75 92 ASN A O 1
ATOM 712 N N . TYR A 1 93 ? -13.749 10.229 14.663 1.00 63.94 93 TYR A N 1
ATOM 713 C CA . TYR A 1 93 ? -15.194 10.367 14.464 1.00 63.94 93 TYR A CA 1
ATOM 714 C C . TYR A 1 93 ? -15.906 9.063 14.803 1.00 63.94 93 TYR A C 1
ATOM 716 O O . TYR A 1 93 ? -17.039 9.159 15.322 1.00 63.94 93 TYR A O 1
#

Organism: NCBI:txid1690221

Secondary structure (DSSP, 8-state):
---HHHHHHHHHHHHHHHHT--TTTTHHHHHHHHHHHHHHHHHHHHHHHHHHHHHHHSTTS-GGGSTT--HHHHHHHHHHHHHHHHHHHHHH-

Sequence (93 aa):
MSCGPVAGFLAIMAFSANYDWSLNEMLPAYCGMLLGFALGVVGQWKAMREFMAWREANPGKPDDEGPGVPWMLQIAFTLPIFLGGAIWYMNNY

Radius of gyration: 17.55 Å; chains: 1; bounding box: 38×28×49 Å

pLDDT: mean 73.12, std 7.84, range [39.59, 87.0]